Protein AF-A0A948WIU4-F1 (afdb_monomer_lite)

Secondary structure (DSSP, 8-state):
-PPP---GGGG----------HHHHHHHHHHHHHHHHHHHHHHTTT--GGGGHHHHHHHHHHHHHHHHHH-HHHHHHHHHHHHHHHHHHHHHHHHHHHHHHTT---S-HHHHHHHHHHHHHHHHHHHHHHHHHHHHHHHTT--

Sequence (143 aa):
MLPPLLPWQAITPHVSSQAMNMPRIIFVFAVIFVLLGIGAYLVTGAQSWTALIPTIFGLLLALAGGFSLKSLKHGGHVAALLGVIGFLGTAKSLIKLPALFSGAPLDRPAAVATQAVMAVLCIVFIALCVKSFIDARRGKKAW

Structure (mmCIF, N/CA/C/O backbone):
data_AF-A0A948WIU4-F1
#
_entry.id   AF-A0A948WIU4-F1
#
loop_
_atom_site.group_PDB
_atom_site.id
_atom_site.type_symbol
_atom_site.label_atom_id
_atom_site.label_alt_id
_atom_site.label_comp_id
_atom_site.label_asym_id
_atom_site.label_entity_id
_atom_site.label_seq_id
_atom_site.pdbx_PDB_ins_code
_atom_site.Cartn_x
_atom_site.Cartn_y
_atom_site.Cartn_z
_atom_site.occupancy
_atom_site.B_iso_or_equiv
_atom_site.auth_seq_id
_atom_site.auth_comp_id
_atom_site.auth_asym_id
_atom_site.auth_atom_id
_atom_site.pdbx_PDB_model_num
ATOM 1 N N . MET A 1 1 ? -64.111 -1.239 5.874 1.00 49.16 1 MET A N 1
ATOM 2 C CA . MET A 1 1 ? -63.140 -1.786 6.846 1.00 49.16 1 MET A CA 1
ATOM 3 C C . MET A 1 1 ? -61.752 -1.605 6.246 1.00 49.16 1 MET A C 1
ATOM 5 O O . MET A 1 1 ? -61.440 -2.288 5.283 1.00 49.16 1 MET A O 1
ATOM 9 N N . LEU A 1 2 ? -60.991 -0.604 6.697 1.00 53.34 2 LEU A N 1
ATOM 10 C CA . LEU A 1 2 ? -59.639 -0.313 6.193 1.00 53.34 2 LEU A CA 1
ATOM 11 C C . LEU A 1 2 ? -58.600 -1.085 7.031 1.00 53.34 2 LEU A C 1
ATOM 13 O O . LEU A 1 2 ? -58.788 -1.175 8.246 1.00 53.34 2 LEU A O 1
ATOM 17 N N . PRO A 1 3 ? -57.539 -1.647 6.423 1.00 60.84 3 PRO A N 1
ATOM 18 C CA . PRO A 1 3 ? -56.499 -2.365 7.156 1.00 60.84 3 PRO A CA 1
ATOM 19 C C . PRO A 1 3 ? -55.682 -1.417 8.058 1.00 60.84 3 PRO A C 1
ATOM 21 O O . PRO A 1 3 ? -55.522 -0.240 7.723 1.00 60.84 3 PRO A O 1
ATOM 24 N N . PRO A 1 4 ? -55.163 -1.907 9.200 1.00 69.06 4 PRO A N 1
ATOM 25 C CA . PRO A 1 4 ? -54.384 -1.104 10.134 1.00 69.06 4 PRO A CA 1
ATOM 26 C C . PRO A 1 4 ? -53.055 -0.681 9.500 1.00 69.06 4 PRO A C 1
ATOM 28 O O . PRO A 1 4 ? -52.377 -1.474 8.846 1.00 69.06 4 PRO A O 1
ATOM 31 N N . LEU A 1 5 ? -52.701 0.589 9.699 1.00 67.88 5 LEU A N 1
ATOM 32 C CA . LEU A 1 5 ? -51.458 1.202 9.241 1.00 67.88 5 LEU A CA 1
ATOM 33 C C . LEU A 1 5 ? -50.265 0.364 9.724 1.00 67.88 5 LEU A C 1
ATOM 35 O O . LEU A 1 5 ? -50.027 0.252 10.927 1.00 67.88 5 LEU A O 1
ATOM 39 N N . LEU A 1 6 ? -49.522 -0.230 8.788 1.00 68.75 6 LEU A N 1
ATOM 40 C CA . LEU A 1 6 ? -48.248 -0.877 9.091 1.00 68.75 6 LEU A CA 1
ATOM 41 C C . LEU A 1 6 ? -47.326 0.162 9.758 1.00 68.75 6 LEU A C 1
ATOM 43 O O . LEU A 1 6 ? -47.191 1.271 9.232 1.00 68.75 6 LEU A O 1
ATOM 47 N N . PRO A 1 7 ? -46.697 -0.149 10.904 1.00 67.44 7 PRO A N 1
ATOM 48 C CA . PRO A 1 7 ? -45.810 0.789 11.574 1.00 67.44 7 PRO A CA 1
ATOM 49 C C . PRO A 1 7 ? -44.647 1.144 10.642 1.00 67.44 7 PRO A C 1
ATOM 51 O O . PRO A 1 7 ? -43.981 0.269 10.091 1.00 67.44 7 PRO A O 1
ATOM 54 N N . TRP A 1 8 ? -44.376 2.443 10.497 1.00 63.06 8 TRP A N 1
ATOM 55 C CA . TRP A 1 8 ? -43.290 3.004 9.677 1.00 63.06 8 TRP A CA 1
ATOM 56 C C . TRP A 1 8 ? -41.899 2.419 10.001 1.00 63.06 8 TRP A C 1
ATOM 58 O O . TRP A 1 8 ? -40.977 2.506 9.195 1.00 63.06 8 TRP A O 1
ATOM 68 N N . GLN A 1 9 ? -41.761 1.764 11.156 1.00 60.25 9 GLN A N 1
ATOM 69 C CA . GLN A 1 9 ? -40.579 1.021 11.592 1.00 60.25 9 GLN A CA 1
ATOM 70 C C . GLN A 1 9 ? -40.230 -0.176 10.682 1.00 60.25 9 GLN A C 1
ATOM 72 O O . GLN A 1 9 ? -39.078 -0.602 10.664 1.00 60.25 9 GLN A O 1
ATOM 77 N N . ALA A 1 10 ? -41.180 -0.685 9.888 1.00 58.62 10 ALA A N 1
ATOM 78 C CA . ALA A 1 10 ? -40.945 -1.770 8.930 1.00 58.62 10 ALA A CA 1
ATOM 79 C C . ALA A 1 10 ? -40.213 -1.322 7.646 1.00 58.62 10 ALA A C 1
ATOM 81 O O . ALA A 1 10 ? -39.792 -2.162 6.855 1.00 58.62 10 ALA A O 1
ATOM 82 N N . ILE A 1 11 ? -40.026 -0.011 7.442 1.00 59.84 11 ILE A N 1
ATOM 83 C CA . ILE A 1 11 ? -39.288 0.569 6.309 1.00 59.84 11 ILE A CA 1
ATOM 84 C C . ILE A 1 11 ? -38.034 1.267 6.842 1.00 59.84 11 ILE A C 1
ATOM 86 O O . ILE A 1 11 ? -37.738 2.418 6.535 1.00 59.84 11 ILE A O 1
ATOM 90 N N . THR A 1 12 ? -37.270 0.573 7.678 1.00 58.69 12 THR A N 1
ATOM 91 C CA . THR A 1 12 ? -35.848 0.889 7.785 1.00 58.69 12 THR A CA 1
ATOM 92 C C . THR A 1 12 ? -35.125 -0.186 6.990 1.00 58.69 12 THR A C 1
ATOM 94 O O . THR A 1 12 ? -35.094 -1.338 7.422 1.00 58.69 12 THR A O 1
ATOM 97 N N . PRO A 1 13 ? -34.575 0.107 5.795 1.00 51.66 13 PRO A N 1
ATOM 98 C CA . PRO A 1 13 ? -33.558 -0.780 5.274 1.00 51.66 13 PRO A CA 1
ATOM 99 C C . PRO A 1 13 ? -32.491 -0.840 6.364 1.00 51.66 13 PRO A C 1
ATOM 101 O O . PRO A 1 13 ? -31.912 0.186 6.728 1.00 51.66 13 PRO A O 1
ATOM 104 N N . HIS A 1 14 ? -32.261 -2.027 6.922 1.00 53.62 14 HIS A N 1
ATOM 105 C CA . HIS A 1 14 ? -31.049 -2.309 7.665 1.00 53.62 14 HIS A CA 1
ATOM 106 C C . HIS A 1 14 ? -29.900 -2.167 6.663 1.00 53.62 14 HIS A C 1
ATOM 108 O O . HIS A 1 14 ? -29.401 -3.147 6.114 1.00 53.62 14 HIS A O 1
ATOM 114 N N . VAL A 1 15 ? -29.500 -0.924 6.378 1.00 52.53 15 VAL A N 1
ATOM 115 C CA . VAL A 1 15 ? -28.182 -0.606 5.857 1.00 52.53 15 VAL A CA 1
ATOM 116 C C . VAL A 1 15 ? -27.274 -1.021 6.995 1.00 52.53 15 VAL A C 1
ATOM 118 O O . VAL A 1 15 ? -26.975 -0.236 7.894 1.00 52.53 15 VAL A O 1
ATOM 121 N N . SER A 1 16 ? -26.939 -2.312 7.023 1.00 49.34 16 SER A N 1
ATOM 122 C CA . SER A 1 16 ? -25.868 -2.834 7.845 1.00 49.34 16 SER A CA 1
ATOM 123 C C . SER A 1 16 ? -24.734 -1.850 7.649 1.00 49.34 16 SER A C 1
ATOM 125 O O . SER A 1 16 ? -24.342 -1.572 6.512 1.00 49.34 16 SER A O 1
ATOM 127 N N . SER A 1 17 ? -24.312 -1.189 8.729 1.00 46.69 17 SER A N 1
ATOM 128 C CA . SER A 1 17 ? -23.234 -0.226 8.621 1.00 46.69 17 SER A CA 1
ATOM 129 C C . SER A 1 17 ? -22.070 -1.018 8.046 1.00 46.69 17 SER A C 1
ATOM 131 O O . SER A 1 17 ? -21.482 -1.845 8.746 1.00 46.69 17 SER A O 1
ATOM 133 N N . GLN A 1 18 ? -21.768 -0.815 6.764 1.00 48.84 18 GLN A N 1
ATOM 134 C CA . GLN A 1 18 ? -20.569 -1.315 6.104 1.00 48.84 18 GLN A CA 1
ATOM 135 C C . GLN A 1 18 ? -19.399 -0.495 6.660 1.00 48.84 18 GLN A C 1
ATOM 137 O O . GLN A 1 18 ? -18.683 0.198 5.941 1.00 48.84 18 GLN A O 1
ATOM 142 N N . ALA A 1 19 ? -19.267 -0.500 7.987 1.00 50.88 19 ALA A N 1
ATOM 143 C CA . ALA A 1 19 ? -18.162 0.036 8.729 1.00 50.88 19 ALA A CA 1
ATOM 144 C C . ALA A 1 19 ? -16.986 -0.819 8.293 1.00 50.88 19 ALA A C 1
ATOM 146 O O . ALA A 1 19 ? -16.850 -1.979 8.690 1.00 50.88 19 ALA A O 1
ATOM 147 N N . MET A 1 20 ? -16.201 -0.284 7.364 1.00 57.22 20 MET A N 1
ATOM 148 C CA . MET A 1 20 ? -15.063 -1.001 6.836 1.00 57.22 20 MET A CA 1
ATOM 149 C C . MET A 1 20 ? -14.123 -1.343 7.989 1.00 57.22 20 MET A C 1
ATOM 151 O O . MET A 1 20 ? -13.485 -0.465 8.573 1.00 57.22 20 MET A O 1
ATOM 155 N N . ASN A 1 21 ? -14.066 -2.628 8.326 1.00 75.25 21 ASN A N 1
ATOM 156 C CA . ASN A 1 21 ? -13.243 -3.108 9.418 1.00 75.25 21 ASN A CA 1
ATOM 157 C C . ASN A 1 21 ? -11.769 -2.973 9.008 1.00 75.25 21 ASN A C 1
ATOM 159 O O . AS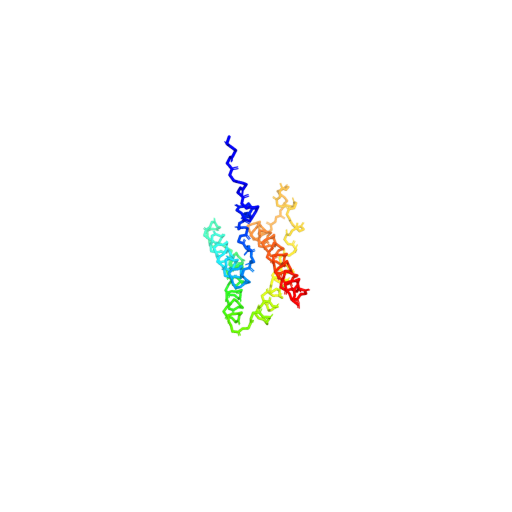N A 1 21 ? -11.314 -3.673 8.102 1.00 75.25 21 ASN A O 1
ATOM 163 N N . MET A 1 22 ? -11.033 -2.053 9.637 1.00 79.69 22 MET A N 1
ATOM 164 C CA . MET A 1 22 ? -9.655 -1.698 9.258 1.00 79.69 22 MET A CA 1
ATOM 165 C C . MET A 1 22 ? -8.724 -2.897 9.043 1.00 79.69 22 MET A C 1
ATOM 167 O O . MET A 1 22 ? -8.074 -2.944 7.999 1.00 79.69 22 MET A O 1
ATOM 171 N N . PRO A 1 23 ? -8.670 -3.898 9.945 1.00 86.06 23 PRO A N 1
ATOM 172 C CA . PRO A 1 23 ? -7.837 -5.080 9.736 1.00 86.06 23 PRO A CA 1
ATOM 173 C C . PRO A 1 23 ? -8.184 -5.826 8.446 1.00 86.06 23 PRO A C 1
ATOM 175 O O . PRO A 1 23 ? -7.286 -6.275 7.742 1.00 86.06 23 PRO A O 1
ATOM 178 N N . ARG A 1 24 ? -9.472 -5.903 8.082 1.00 86.38 24 ARG A N 1
ATOM 179 C CA . ARG A 1 24 ? -9.913 -6.555 6.843 1.00 86.38 24 ARG A CA 1
ATOM 180 C C . ARG A 1 24 ? -9.379 -5.828 5.610 1.00 86.38 24 ARG A C 1
ATOM 182 O O . ARG A 1 24 ? -8.894 -6.498 4.708 1.00 86.38 24 ARG A O 1
ATOM 189 N N . ILE A 1 25 ? -9.422 -4.491 5.578 1.00 88.50 25 ILE A N 1
ATOM 190 C CA . ILE A 1 25 ? -8.831 -3.716 4.471 1.00 88.50 25 ILE A CA 1
ATOM 191 C C . ILE A 1 25 ? -7.335 -4.021 4.370 1.00 88.50 25 ILE A C 1
ATOM 193 O O . ILE A 1 25 ? -6.849 -4.329 3.286 1.00 88.50 25 ILE A O 1
ATOM 197 N N . ILE A 1 26 ? -6.618 -3.965 5.497 1.00 89.94 26 ILE A N 1
ATOM 198 C CA . ILE A 1 26 ? -5.168 -4.175 5.532 1.00 89.94 26 ILE A CA 1
ATOM 199 C C . ILE A 1 26 ? -4.804 -5.558 4.978 1.00 89.94 26 ILE A C 1
ATOM 201 O O . ILE A 1 26 ? -3.952 -5.648 4.099 1.00 89.94 26 ILE A O 1
ATOM 205 N N . PHE A 1 27 ? -5.484 -6.622 5.419 1.00 91.38 27 PHE A N 1
ATOM 206 C CA . PHE A 1 27 ? -5.229 -7.977 4.920 1.00 91.38 27 PHE A CA 1
ATOM 207 C C . PHE A 1 27 ? -5.613 -8.163 3.450 1.00 91.38 27 PHE A C 1
ATOM 209 O O . PHE A 1 27 ? -4.862 -8.790 2.708 1.00 91.38 27 PHE A O 1
ATOM 216 N N . VAL A 1 28 ? -6.741 -7.601 3.002 1.00 92.69 28 VAL A N 1
ATOM 217 C CA . VAL A 1 28 ? -7.144 -7.675 1.587 1.00 92.69 28 VAL A CA 1
ATOM 218 C C . VAL A 1 28 ? -6.086 -7.025 0.697 1.00 92.69 28 VAL A C 1
ATOM 220 O O . VAL A 1 28 ? -5.635 -7.639 -0.266 1.00 92.69 28 VAL A O 1
ATOM 223 N N . PHE A 1 29 ? -5.632 -5.820 1.043 1.00 93.06 29 PHE A N 1
ATOM 224 C CA . PHE A 1 29 ? -4.587 -5.143 0.277 1.00 93.06 29 PHE A CA 1
ATOM 225 C C . PHE A 1 29 ? -3.240 -5.857 0.374 1.00 93.06 29 PHE A C 1
ATOM 227 O O . PHE A 1 29 ? -2.556 -5.967 -0.639 1.00 93.06 29 PHE A O 1
ATOM 234 N N . ALA A 1 30 ? -2.877 -6.403 1.538 1.00 92.44 30 ALA A N 1
ATOM 235 C CA . ALA A 1 30 ? -1.668 -7.209 1.692 1.00 92.44 30 ALA A CA 1
ATOM 236 C C . ALA A 1 30 ? -1.639 -8.381 0.698 1.00 92.44 30 ALA A C 1
ATOM 238 O O . ALA A 1 30 ? -0.651 -8.561 -0.011 1.00 92.44 30 ALA A O 1
ATOM 239 N N . VAL A 1 31 ? -2.746 -9.125 0.588 1.00 95.19 31 VAL A N 1
ATOM 240 C CA . VAL A 1 31 ? -2.883 -10.226 -0.376 1.00 95.19 31 VAL A CA 1
ATOM 241 C C . VAL A 1 31 ? -2.786 -9.715 -1.813 1.00 95.19 31 VAL A C 1
ATOM 243 O O . VAL A 1 31 ? -2.038 -10.284 -2.602 1.00 95.19 31 VAL A O 1
ATOM 246 N N . ILE A 1 32 ? -3.476 -8.622 -2.154 1.00 94.81 32 ILE A N 1
ATOM 247 C CA . ILE A 1 32 ? -3.416 -8.031 -3.501 1.00 94.81 32 ILE A CA 1
ATOM 248 C C . ILE A 1 32 ? -1.975 -7.655 -3.873 1.00 94.81 32 ILE A C 1
ATOM 250 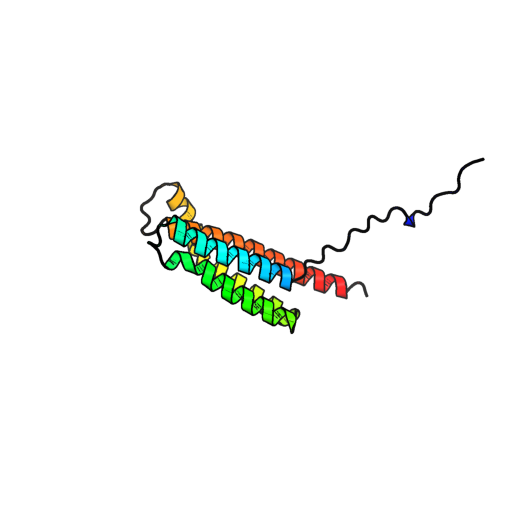O O . ILE A 1 32 ? -1.530 -7.970 -4.973 1.00 94.81 32 ILE A O 1
ATOM 254 N N . PHE A 1 33 ? -1.225 -7.024 -2.966 1.00 92.06 33 PHE A N 1
ATOM 255 C CA . PHE A 1 33 ? 0.167 -6.642 -3.213 1.00 92.06 33 PHE A CA 1
ATOM 256 C C . PHE A 1 33 ? 1.092 -7.855 -3.384 1.00 92.06 33 PHE A C 1
ATOM 258 O O . PHE A 1 33 ? 1.942 -7.850 -4.275 1.00 92.06 33 PHE A O 1
ATOM 265 N N . VAL A 1 34 ? 0.893 -8.915 -2.593 1.00 93.56 34 VAL A N 1
ATOM 266 C CA . VAL A 1 34 ? 1.619 -10.187 -2.747 1.00 93.56 34 VAL A CA 1
ATOM 267 C C . VAL A 1 34 ? 1.345 -10.824 -4.103 1.00 93.56 34 VAL A C 1
ATOM 269 O O . VAL A 1 34 ? 2.285 -11.183 -4.813 1.00 93.56 34 VAL A O 1
ATOM 272 N N . LEU A 1 35 ? 0.074 -10.921 -4.493 1.00 94.06 35 LEU A N 1
ATOM 273 C CA . LEU A 1 35 ? -0.313 -11.489 -5.781 1.00 94.06 35 LEU A CA 1
ATOM 274 C C . LEU A 1 35 ? 0.207 -10.652 -6.950 1.00 94.06 35 LEU A C 1
ATOM 276 O O . LEU A 1 35 ? 0.686 -11.218 -7.929 1.00 94.06 35 LEU A O 1
ATOM 280 N N . LEU A 1 36 ? 0.175 -9.321 -6.836 1.00 92.12 36 LEU A N 1
ATOM 281 C CA . LEU A 1 36 ? 0.718 -8.422 -7.850 1.00 92.12 36 LEU A CA 1
ATOM 282 C C . LEU A 1 36 ? 2.214 -8.667 -8.070 1.00 92.12 36 LEU A C 1
ATOM 284 O O . LEU A 1 36 ? 2.641 -8.785 -9.215 1.00 92.12 36 LEU A O 1
ATOM 288 N N . GLY A 1 37 ? 3.008 -8.753 -7.000 1.00 88.62 37 GLY A N 1
ATOM 289 C CA . GLY A 1 37 ? 4.455 -8.930 -7.124 1.00 88.62 37 GLY A CA 1
ATOM 290 C C . GLY A 1 37 ? 4.849 -10.321 -7.629 1.00 88.62 37 GLY A C 1
ATOM 291 O O . GLY A 1 37 ? 5.685 -10.437 -8.524 1.00 88.62 37 GLY A O 1
ATOM 292 N N . ILE A 1 38 ? 4.203 -11.379 -7.123 1.00 90.75 38 ILE A N 1
ATOM 293 C CA . ILE A 1 38 ? 4.427 -12.748 -7.618 1.00 90.75 38 ILE A CA 1
ATOM 294 C C . ILE A 1 38 ? 3.989 -12.860 -9.084 1.00 90.75 38 ILE A C 1
ATOM 296 O O . ILE A 1 38 ? 4.750 -13.346 -9.916 1.00 90.75 38 ILE A O 1
ATOM 300 N N . GLY A 1 39 ? 2.797 -12.365 -9.424 1.00 88.31 39 GLY A N 1
ATOM 301 C CA . GLY A 1 39 ? 2.274 -12.392 -10.788 1.00 88.31 39 GLY A CA 1
ATOM 302 C C . GLY A 1 39 ? 3.165 -11.630 -11.768 1.00 88.31 39 GLY A C 1
ATOM 303 O O . GLY A 1 39 ? 3.519 -12.164 -12.817 1.00 88.31 39 GLY A O 1
ATOM 304 N N . ALA A 1 40 ? 3.602 -10.421 -11.406 1.00 86.62 40 ALA A N 1
ATOM 305 C CA . ALA A 1 40 ? 4.521 -9.632 -12.223 1.00 86.62 40 ALA A CA 1
ATOM 306 C C . ALA A 1 40 ? 5.865 -10.345 -12.438 1.00 86.62 40 ALA A C 1
ATOM 308 O O . ALA A 1 40 ? 6.406 -10.327 -13.545 1.00 86.62 40 ALA A O 1
ATOM 309 N N . TYR A 1 41 ? 6.399 -11.011 -11.412 1.00 86.62 41 TYR A N 1
ATOM 310 C CA . TYR A 1 41 ? 7.640 -11.773 -11.538 1.00 86.62 41 TYR A CA 1
ATOM 311 C C . TYR A 1 41 ? 7.508 -12.962 -12.494 1.00 86.62 41 TYR A C 1
ATOM 313 O O . TYR A 1 41 ? 8.377 -13.171 -13.339 1.00 86.62 41 TYR A O 1
ATOM 321 N N . LEU A 1 42 ? 6.404 -13.707 -12.410 1.00 87.75 42 LEU A N 1
ATOM 322 C CA . LEU A 1 42 ? 6.155 -14.854 -13.285 1.00 87.75 42 LEU A CA 1
ATOM 323 C C . LEU A 1 42 ? 5.921 -14.426 -14.741 1.00 87.75 42 LEU A C 1
ATOM 325 O O . LEU A 1 42 ? 6.521 -14.999 -15.647 1.00 87.75 42 LEU A O 1
ATOM 329 N N . VAL A 1 43 ? 5.116 -13.384 -14.974 1.00 84.62 43 VAL A N 1
ATOM 330 C CA . VAL A 1 43 ? 4.819 -12.871 -16.327 1.00 84.62 43 VAL A CA 1
ATOM 331 C C . VAL A 1 43 ? 6.069 -12.319 -17.016 1.00 84.62 43 VAL A C 1
ATOM 333 O O . VAL A 1 43 ? 6.214 -12.437 -18.228 1.00 84.62 43 VAL A O 1
ATOM 336 N N . THR A 1 44 ? 7.004 -11.750 -16.254 1.00 80.25 44 THR A N 1
ATOM 337 C CA . THR A 1 44 ? 8.268 -11.213 -16.787 1.00 80.25 44 THR A CA 1
ATOM 338 C C . THR A 1 44 ? 9.363 -12.272 -16.952 1.00 80.25 44 THR A C 1
ATOM 340 O O . THR A 1 44 ? 10.519 -11.924 -17.188 1.00 80.25 44 THR A O 1
ATOM 343 N N . GLY A 1 45 ? 9.031 -13.561 -16.815 1.00 77.75 45 GLY A N 1
ATOM 344 C CA . GLY A 1 45 ? 9.989 -14.658 -16.953 1.00 77.75 45 GLY A CA 1
ATOM 345 C C . GLY A 1 45 ? 11.072 -14.650 -15.874 1.00 77.75 45 GLY A C 1
ATOM 346 O O . GLY A 1 45 ? 12.206 -15.036 -16.145 1.00 77.75 45 GLY A O 1
ATOM 347 N N . ALA A 1 46 ? 10.754 -14.151 -14.673 1.00 74.00 46 ALA A N 1
ATOM 348 C CA . ALA A 1 46 ? 11.684 -14.020 -13.552 1.00 74.00 46 ALA A CA 1
ATOM 349 C C . ALA A 1 46 ? 12.932 -13.153 -13.842 1.00 74.00 46 ALA A C 1
ATOM 351 O O . ALA A 1 46 ? 13.913 -13.191 -13.103 1.00 74.00 46 ALA A O 1
ATOM 352 N N . GLN A 1 47 ? 12.899 -12.327 -14.894 1.00 70.38 47 GLN A N 1
ATOM 353 C CA . GLN A 1 47 ? 14.044 -11.515 -15.325 1.00 70.38 47 GLN A CA 1
ATOM 354 C C . GLN A 1 47 ? 14.316 -10.315 -14.404 1.00 70.38 47 GLN A C 1
ATOM 356 O O . GLN A 1 47 ? 15.422 -9.778 -14.387 1.00 70.38 47 GLN A O 1
ATOM 361 N N . SER A 1 48 ? 13.314 -9.860 -13.643 1.00 68.56 48 SER A N 1
ATOM 362 C CA . SER A 1 48 ? 13.413 -8.636 -12.843 1.00 68.56 48 SER A CA 1
ATOM 363 C C . SER A 1 48 ? 13.046 -8.881 -11.385 1.00 68.56 48 SER A C 1
ATOM 365 O O . SER A 1 48 ? 11.879 -8.819 -11.006 1.00 68.56 48 SER A O 1
ATOM 367 N N . TRP A 1 49 ? 14.058 -9.057 -10.532 1.00 75.69 49 TRP A N 1
ATOM 368 C CA . TRP A 1 49 ? 13.886 -9.183 -9.076 1.00 75.69 49 TRP A CA 1
ATOM 369 C C . TRP A 1 49 ? 13.125 -8.001 -8.447 1.00 75.69 49 TRP A C 1
ATOM 371 O O . TRP A 1 49 ? 12.386 -8.155 -7.479 1.00 75.69 49 TRP A O 1
ATOM 381 N N . THR A 1 50 ? 13.232 -6.806 -9.032 1.00 75.25 50 THR A N 1
ATOM 382 C CA . THR A 1 50 ? 12.500 -5.613 -8.573 1.00 75.25 50 THR A CA 1
ATOM 383 C C . THR A 1 50 ? 10.980 -5.718 -8.745 1.00 75.25 50 THR A C 1
ATOM 385 O O . THR A 1 50 ? 10.252 -4.958 -8.110 1.00 75.25 50 THR A O 1
ATOM 388 N N . ALA A 1 51 ? 10.472 -6.670 -9.537 1.00 76.25 51 ALA A N 1
ATOM 389 C CA . ALA A 1 51 ? 9.040 -6.952 -9.623 1.00 76.25 51 ALA A CA 1
ATOM 390 C C . ALA A 1 51 ? 8.472 -7.548 -8.320 1.00 76.25 51 ALA A C 1
ATOM 392 O O . ALA A 1 51 ? 7.263 -7.506 -8.131 1.00 76.25 51 ALA A O 1
ATOM 393 N N . LEU A 1 52 ? 9.320 -8.032 -7.396 1.00 83.44 52 LEU A N 1
ATOM 394 C CA . LEU A 1 52 ? 8.910 -8.531 -6.073 1.00 83.44 52 LEU A CA 1
ATOM 395 C C . LEU A 1 52 ? 8.748 -7.430 -5.018 1.00 83.44 52 LEU A C 1
ATOM 397 O O . LEU A 1 52 ? 8.309 -7.721 -3.905 1.00 83.44 52 LEU A O 1
ATOM 401 N N . ILE A 1 53 ? 9.070 -6.169 -5.329 1.00 86.38 53 ILE A N 1
ATOM 402 C CA . ILE A 1 53 ? 8.873 -5.049 -4.391 1.00 86.38 53 ILE A CA 1
ATOM 403 C C . ILE A 1 53 ? 7.434 -5.013 -3.827 1.00 86.38 53 ILE A C 1
ATOM 405 O O . ILE A 1 53 ? 7.298 -4.898 -2.605 1.00 86.38 53 ILE A O 1
ATOM 409 N N . PRO A 1 54 ? 6.363 -5.180 -4.637 1.00 87.69 54 PRO A N 1
ATOM 410 C CA . PRO A 1 54 ? 4.997 -5.265 -4.126 1.00 87.69 54 PRO A CA 1
ATOM 411 C C . PRO A 1 54 ? 4.796 -6.438 -3.161 1.00 87.69 54 PRO A C 1
ATOM 413 O O . PRO A 1 54 ? 4.084 -6.287 -2.176 1.00 87.69 54 PRO A O 1
ATOM 416 N N . THR A 1 55 ? 5.462 -7.577 -3.372 1.00 90.19 55 THR A N 1
ATOM 417 C CA . THR A 1 55 ? 5.370 -8.734 -2.470 1.00 90.19 55 THR A CA 1
ATOM 418 C C . THR A 1 55 ? 5.930 -8.413 -1.094 1.00 90.19 55 THR A C 1
ATOM 420 O O . THR A 1 55 ? 5.252 -8.624 -0.090 1.00 90.19 55 THR A O 1
ATOM 423 N N . ILE A 1 56 ? 7.140 -7.849 -1.041 1.00 89.88 56 ILE A N 1
ATOM 424 C CA . ILE A 1 56 ? 7.773 -7.438 0.220 1.00 89.88 56 ILE A CA 1
ATOM 425 C C . ILE A 1 56 ? 6.885 -6.417 0.937 1.00 89.88 56 ILE A C 1
ATOM 427 O O . ILE A 1 56 ? 6.642 -6.526 2.138 1.00 89.88 56 ILE A O 1
ATOM 431 N N . PHE A 1 57 ? 6.344 -5.457 0.188 1.00 92.12 57 PHE A N 1
ATOM 432 C CA . PHE A 1 57 ? 5.429 -4.461 0.725 1.00 92.12 57 PHE A CA 1
ATOM 433 C C . PHE A 1 57 ? 4.142 -5.081 1.289 1.00 92.12 57 PHE A C 1
ATOM 435 O O . PHE A 1 57 ? 3.730 -4.744 2.398 1.00 92.12 57 PHE A O 1
ATOM 442 N N . GLY A 1 58 ? 3.536 -6.027 0.569 1.00 90.38 58 GLY A N 1
ATOM 443 C CA . GLY A 1 58 ? 2.354 -6.760 1.015 1.00 90.38 58 GLY A CA 1
ATOM 444 C C . GLY A 1 58 ? 2.595 -7.538 2.310 1.00 90.38 58 GLY A C 1
ATOM 445 O O . GLY A 1 58 ? 1.748 -7.508 3.201 1.00 90.38 58 GLY A O 1
ATOM 446 N N . LEU A 1 59 ? 3.774 -8.150 2.474 1.00 92.12 59 LEU A N 1
ATOM 447 C CA . LEU A 1 59 ? 4.168 -8.814 3.724 1.00 92.12 59 LEU A CA 1
ATOM 448 C C . LEU A 1 59 ? 4.257 -7.825 4.896 1.00 92.12 59 LEU A C 1
ATOM 450 O O . LEU A 1 59 ? 3.714 -8.095 5.967 1.00 92.12 59 LEU A O 1
ATOM 454 N N . LEU A 1 60 ? 4.887 -6.663 4.698 1.00 91.44 60 LEU A N 1
ATOM 455 C CA . LEU A 1 60 ? 4.947 -5.614 5.726 1.00 91.44 60 L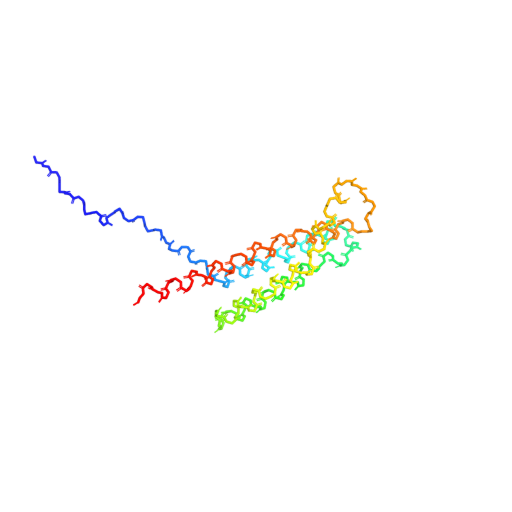EU A CA 1
ATOM 456 C C . LEU A 1 60 ? 3.544 -5.124 6.113 1.00 91.44 60 LEU A C 1
ATOM 458 O O . LEU A 1 60 ? 3.255 -4.921 7.295 1.00 91.44 60 LEU A O 1
ATOM 462 N N . LEU A 1 61 ? 2.651 -4.989 5.129 1.00 89.81 61 LEU A N 1
ATOM 463 C CA . LEU A 1 61 ? 1.259 -4.613 5.357 1.00 89.81 61 LEU A CA 1
ATOM 464 C C . LEU A 1 61 ? 0.506 -5.686 6.162 1.00 89.81 61 LEU A C 1
ATOM 466 O O . LEU A 1 61 ? -0.229 -5.347 7.088 1.00 89.81 61 LEU A O 1
ATOM 470 N N . ALA A 1 62 ? 0.727 -6.974 5.877 1.00 89.75 62 ALA A N 1
ATOM 471 C CA . ALA A 1 62 ? 0.139 -8.080 6.636 1.00 89.75 62 ALA A CA 1
ATOM 472 C C . ALA A 1 62 ? 0.575 -8.067 8.111 1.00 89.75 62 ALA A C 1
ATOM 474 O O . ALA A 1 62 ? -0.260 -8.247 9.000 1.00 89.75 62 ALA A O 1
ATOM 475 N N . LEU A 1 63 ? 1.854 -7.786 8.386 1.00 89.56 63 LEU A N 1
ATOM 476 C CA . LEU A 1 63 ? 2.367 -7.638 9.754 1.00 89.56 63 LEU A CA 1
ATOM 477 C C . LEU A 1 63 ? 1.697 -6.467 10.486 1.00 89.56 63 LEU A C 1
ATOM 479 O O . LEU A 1 63 ? 1.267 -6.615 11.633 1.00 89.56 63 LEU A O 1
ATOM 483 N N . ALA A 1 64 ? 1.532 -5.324 9.813 1.00 86.50 64 ALA A N 1
ATOM 484 C CA . ALA A 1 64 ? 0.791 -4.189 10.364 1.00 86.50 64 ALA A CA 1
ATOM 485 C C . ALA A 1 64 ? -0.688 -4.536 10.628 1.00 86.50 64 ALA A C 1
ATOM 487 O O . ALA A 1 64 ? -1.255 -4.117 11.641 1.00 86.50 64 ALA A O 1
ATOM 488 N N . GLY A 1 65 ? -1.299 -5.354 9.765 1.00 83.56 65 GLY A N 1
ATOM 489 C CA . GLY A 1 65 ? -2.643 -5.906 9.950 1.00 83.56 65 GLY A CA 1
ATOM 490 C C . GLY A 1 65 ? -2.751 -6.775 11.201 1.00 83.56 65 GLY A C 1
ATOM 491 O O . GLY A 1 65 ? -3.661 -6.574 12.006 1.00 83.56 65 GLY A O 1
ATOM 492 N N . GLY A 1 66 ? -1.780 -7.666 11.421 1.00 84.00 66 GLY A N 1
ATOM 493 C CA . GLY A 1 66 ? -1.677 -8.474 12.639 1.00 84.00 66 GLY A CA 1
ATOM 494 C C . GLY A 1 66 ? -1.549 -7.615 13.899 1.00 84.00 66 GLY A C 1
ATOM 495 O O . GLY A 1 66 ? -2.260 -7.837 14.877 1.00 84.00 66 GLY A O 1
ATOM 496 N N . PHE A 1 67 ? -0.728 -6.563 13.860 1.00 81.69 67 PHE A N 1
ATOM 497 C CA . PHE A 1 67 ? -0.616 -5.617 14.976 1.00 81.69 67 PHE A CA 1
ATOM 498 C C . PHE A 1 67 ? -1.923 -4.843 15.236 1.00 81.69 67 PHE A C 1
ATOM 500 O O . PHE A 1 67 ? -2.269 -4.549 16.384 1.00 81.69 67 PHE A O 1
ATOM 507 N N . SER A 1 68 ? -2.699 -4.571 14.182 1.00 81.69 68 SER A N 1
ATOM 508 C CA . SER A 1 68 ? -4.016 -3.928 14.272 1.00 81.69 68 SER A CA 1
ATOM 509 C C . SER A 1 68 ? -5.037 -4.758 15.053 1.00 81.69 68 SER A C 1
ATOM 511 O O . SER A 1 68 ? -5.901 -4.183 15.712 1.00 81.69 68 SER A O 1
ATOM 513 N N . LEU A 1 69 ? -4.899 -6.091 15.080 1.00 81.56 69 LEU A N 1
ATOM 514 C CA . LEU A 1 69 ? -5.752 -6.963 15.900 1.00 81.56 69 LEU A CA 1
ATOM 515 C C . LEU A 1 69 ? -5.581 -6.700 17.404 1.00 81.56 69 LEU A C 1
ATOM 517 O O . LEU A 1 69 ? -6.543 -6.814 18.157 1.00 81.56 69 LEU A O 1
ATOM 521 N N . LYS A 1 70 ? -4.377 -6.305 17.842 1.00 82.00 70 LYS A N 1
ATOM 522 C CA . LYS A 1 70 ? -4.092 -5.964 19.246 1.00 82.00 70 LYS A CA 1
ATOM 523 C C . LYS A 1 70 ? -4.448 -4.514 19.574 1.00 82.00 70 LYS A C 1
ATOM 525 O O . LYS A 1 70 ? -4.870 -4.211 20.686 1.00 82.00 70 LYS A O 1
ATOM 530 N N . SER A 1 71 ? -4.274 -3.598 18.619 1.00 83.31 71 SER A N 1
ATOM 531 C CA . SER A 1 71 ? -4.661 -2.195 18.776 1.00 83.31 71 SER A CA 1
ATOM 532 C C . SER A 1 71 ? -5.055 -1.575 17.438 1.00 83.31 71 SER A C 1
ATOM 534 O O . SER A 1 71 ? -4.199 -1.103 16.687 1.00 83.31 71 SER A O 1
ATOM 536 N N . LEU A 1 72 ? -6.365 -1.490 17.184 1.00 79.94 72 LEU A N 1
ATOM 537 C CA . LEU A 1 72 ? -6.921 -0.941 15.938 1.00 79.94 72 LEU A CA 1
ATOM 538 C C . LEU A 1 72 ? -6.403 0.471 15.623 1.00 79.94 72 LEU A C 1
ATOM 540 O O . LEU A 1 72 ? -6.177 0.816 14.465 1.00 79.94 72 LEU A O 1
ATOM 544 N N . LYS A 1 73 ? -6.182 1.296 16.658 1.00 79.00 73 LYS A N 1
ATOM 545 C CA . LYS A 1 73 ? -5.667 2.664 16.499 1.00 79.00 73 LYS A CA 1
ATOM 546 C C . LYS A 1 73 ? -4.227 2.672 15.981 1.00 79.00 73 LYS A C 1
ATOM 548 O O . LYS A 1 73 ? -3.957 3.332 14.980 1.00 79.00 73 LYS A O 1
ATOM 553 N N . HIS A 1 74 ? -3.323 1.951 16.650 1.00 81.75 74 HIS A N 1
ATOM 554 C CA . HIS A 1 74 ? -1.898 1.958 16.310 1.00 81.75 74 HIS A CA 1
ATOM 555 C C . HIS A 1 74 ? -1.628 1.170 15.032 1.00 81.75 74 HIS A C 1
ATOM 557 O O . HIS A 1 74 ? -0.970 1.689 14.138 1.00 81.75 74 HIS A O 1
ATOM 563 N N . GLY A 1 75 ? -2.193 -0.034 14.895 1.00 82.69 75 GLY A N 1
ATOM 564 C CA . GLY A 1 75 ? -2.028 -0.832 13.680 1.00 82.69 75 GLY A CA 1
ATOM 565 C C . GLY A 1 75 ? -2.609 -0.146 12.447 1.00 82.69 75 GLY A C 1
ATOM 566 O O . GLY A 1 75 ? -1.987 -0.174 11.391 1.00 82.69 75 GLY A O 1
ATOM 567 N N . GLY A 1 76 ? -3.729 0.570 12.592 1.00 85.38 76 GLY A N 1
ATOM 568 C CA . GLY A 1 76 ? -4.262 1.415 11.527 1.00 85.38 76 GLY A CA 1
ATOM 569 C C . GLY A 1 76 ? -3.297 2.526 11.097 1.00 85.38 76 GLY A C 1
ATOM 570 O O . GLY A 1 76 ? -3.076 2.700 9.902 1.00 85.38 76 GLY A O 1
ATOM 571 N N . HIS A 1 77 ? -2.698 3.266 12.040 1.00 88.44 77 HIS A N 1
ATOM 572 C CA . HIS A 1 77 ? -1.748 4.345 11.713 1.00 88.44 77 HIS A CA 1
ATOM 573 C C . HIS A 1 77 ? -0.459 3.805 11.095 1.00 88.44 77 HIS A C 1
ATOM 575 O O . HIS A 1 77 ? 0.017 4.356 10.108 1.00 88.44 77 HIS A O 1
ATOM 581 N N . VAL A 1 78 ? 0.076 2.707 11.635 1.00 89.44 78 VAL A N 1
ATOM 582 C CA . VAL A 1 78 ? 1.254 2.031 11.079 1.00 89.44 78 VAL A CA 1
ATOM 583 C C . VAL A 1 78 ? 0.976 1.571 9.649 1.00 89.44 78 VAL A C 1
ATOM 585 O O . VAL A 1 78 ? 1.780 1.834 8.759 1.00 89.44 78 VAL A O 1
ATOM 588 N N . ALA A 1 79 ? -0.180 0.951 9.397 1.00 89.56 79 ALA A N 1
ATOM 589 C CA . ALA A 1 79 ? -0.548 0.526 8.053 1.00 89.56 79 ALA A CA 1
ATOM 590 C C . ALA A 1 79 ? -0.696 1.723 7.098 1.00 89.56 79 ALA A C 1
ATOM 592 O O . ALA A 1 79 ? -0.170 1.683 5.990 1.00 89.56 79 ALA A O 1
ATOM 593 N N . ALA A 1 80 ? -1.325 2.819 7.536 1.00 89.94 80 ALA A N 1
ATOM 594 C CA . ALA A 1 80 ? -1.434 4.040 6.739 1.00 89.94 80 ALA A CA 1
ATOM 595 C C . ALA A 1 80 ? -0.058 4.654 6.409 1.00 89.94 80 ALA A C 1
ATOM 597 O O . ALA A 1 80 ? 0.174 5.048 5.266 1.00 89.94 80 ALA A O 1
ATOM 598 N N . LEU A 1 81 ? 0.871 4.684 7.374 1.00 92.75 81 LEU A N 1
ATOM 599 C CA . LEU A 1 81 ? 2.251 5.140 7.165 1.00 92.75 81 LEU A CA 1
ATOM 600 C C . LEU A 1 81 ? 2.987 4.265 6.147 1.00 92.75 81 LEU A C 1
ATOM 602 O O . LEU A 1 81 ? 3.629 4.799 5.244 1.00 92.75 81 LEU A O 1
ATOM 606 N N . LEU A 1 82 ? 2.847 2.939 6.240 1.00 92.31 82 LEU A N 1
ATOM 607 C CA . LEU A 1 82 ? 3.381 2.025 5.228 1.00 92.31 82 LEU A CA 1
ATOM 608 C C . LEU A 1 82 ? 2.790 2.332 3.849 1.00 92.31 82 LEU A C 1
ATOM 610 O O . LEU A 1 82 ? 3.545 2.444 2.891 1.00 92.31 82 LEU A O 1
ATOM 614 N N . GLY A 1 83 ? 1.475 2.555 3.753 1.00 90.44 83 GLY A N 1
ATOM 615 C CA . GLY A 1 83 ? 0.804 2.993 2.524 1.00 90.44 83 GLY A CA 1
ATOM 616 C C . GLY A 1 83 ? 1.470 4.213 1.885 1.00 90.44 83 GLY A C 1
ATOM 617 O O . GLY A 1 83 ? 1.799 4.192 0.698 1.00 90.44 83 GLY A O 1
ATOM 618 N N 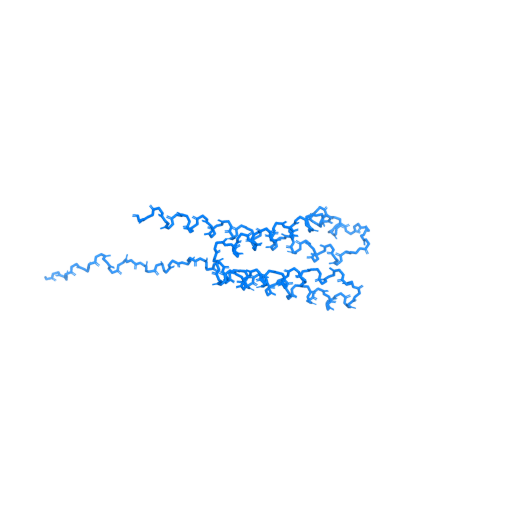. VAL A 1 84 ? 1.727 5.255 2.681 1.00 92.12 84 VAL A N 1
ATOM 619 C CA . VAL A 1 84 ? 2.391 6.487 2.221 1.00 92.12 84 VAL A CA 1
ATOM 620 C C . VAL A 1 84 ? 3.822 6.213 1.760 1.00 92.12 84 VAL A C 1
ATOM 622 O O . VAL A 1 84 ? 4.211 6.673 0.689 1.00 92.12 84 VAL A O 1
ATOM 625 N N . ILE A 1 85 ? 4.598 5.430 2.513 1.00 93.19 85 ILE A N 1
ATOM 626 C CA . ILE A 1 85 ? 5.973 5.061 2.136 1.00 93.19 85 ILE A CA 1
ATOM 627 C C . ILE A 1 85 ? 5.981 4.269 0.822 1.00 93.19 85 ILE A C 1
ATOM 629 O O . ILE A 1 85 ? 6.779 4.559 -0.069 1.00 93.19 85 ILE A O 1
ATOM 633 N N . GLY A 1 86 ? 5.067 3.307 0.671 1.00 89.44 86 GLY A N 1
ATOM 634 C CA . GLY A 1 86 ? 4.910 2.523 -0.552 1.00 89.44 86 GLY A CA 1
ATOM 635 C C . GLY A 1 86 ? 4.550 3.393 -1.755 1.00 89.44 86 GLY A C 1
ATOM 636 O O . GLY A 1 86 ? 5.116 3.218 -2.836 1.00 89.44 86 GLY A O 1
ATOM 637 N N . PHE A 1 87 ? 3.663 4.375 -1.569 1.00 90.75 87 PHE A N 1
ATOM 638 C CA . PHE A 1 87 ? 3.340 5.355 -2.603 1.00 90.75 87 PHE A CA 1
ATOM 639 C C . PHE A 1 87 ? 4.552 6.216 -2.975 1.00 90.75 87 PHE A C 1
ATOM 641 O O . PHE A 1 87 ? 4.888 6.316 -4.150 1.00 90.75 87 PHE A O 1
ATOM 648 N N . LEU A 1 88 ? 5.267 6.783 -2.000 1.00 89.75 88 LEU A N 1
ATOM 649 C CA . LEU A 1 88 ? 6.457 7.602 -2.265 1.00 89.75 88 LEU A CA 1
ATOM 650 C C . LEU A 1 88 ? 7.557 6.809 -2.984 1.00 89.75 88 LEU A C 1
ATOM 652 O O . LEU A 1 88 ? 8.184 7.323 -3.911 1.00 89.75 88 LEU A O 1
ATOM 656 N N . GLY A 1 89 ? 7.744 5.539 -2.615 1.00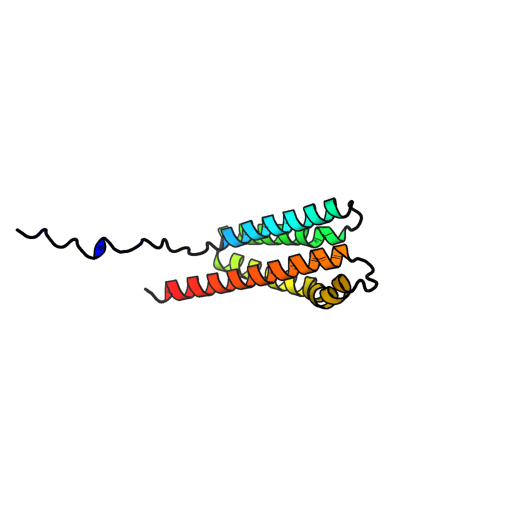 86.06 89 GLY A N 1
ATOM 657 C CA . GLY A 1 89 ? 8.682 4.633 -3.278 1.00 86.06 89 GLY A CA 1
ATOM 658 C C . GLY A 1 89 ? 8.322 4.323 -4.736 1.00 86.06 89 GLY A C 1
ATOM 659 O O . GLY A 1 89 ? 9.205 3.999 -5.528 1.00 86.06 89 GLY A O 1
ATOM 660 N N . THR A 1 90 ? 7.050 4.464 -5.116 1.00 87.25 90 THR A N 1
ATOM 661 C CA . THR A 1 90 ? 6.540 4.133 -6.458 1.00 87.25 90 THR A CA 1
ATOM 662 C C . THR A 1 90 ? 6.065 5.341 -7.268 1.00 87.25 90 THR A C 1
ATOM 664 O O . THR A 1 90 ? 5.842 5.217 -8.472 1.00 87.25 90 THR A O 1
ATOM 667 N N . ALA A 1 91 ? 6.006 6.534 -6.672 1.00 86.50 91 ALA A N 1
ATOM 668 C CA . ALA A 1 91 ? 5.509 7.758 -7.301 1.00 86.50 91 ALA A CA 1
ATOM 669 C C . ALA A 1 91 ? 6.276 8.132 -8.578 1.00 86.50 91 ALA A C 1
ATOM 671 O O . ALA A 1 91 ? 5.681 8.561 -9.566 1.00 86.50 91 ALA A O 1
ATOM 672 N N . LYS A 1 92 ? 7.595 7.891 -8.605 1.00 83.56 92 LYS A N 1
ATOM 673 C CA . LYS A 1 92 ? 8.430 8.111 -9.801 1.00 83.56 92 LYS A CA 1
ATOM 674 C C . LYS A 1 92 ? 7.964 7.287 -11.003 1.00 83.56 92 LYS A C 1
ATOM 676 O O . LYS A 1 92 ? 8.206 7.690 -12.136 1.00 83.56 92 LYS A O 1
ATOM 681 N N . SER A 1 93 ? 7.305 6.153 -10.771 1.00 83.62 93 SER A N 1
ATOM 682 C CA . SER A 1 93 ? 6.786 5.314 -11.846 1.00 83.62 93 SER A CA 1
ATOM 683 C C . SER A 1 93 ? 5.603 5.956 -12.568 1.00 83.62 93 SER A C 1
ATOM 685 O O . SER A 1 93 ? 5.506 5.865 -13.788 1.00 83.62 93 SER A O 1
ATOM 687 N N . LEU A 1 94 ? 4.755 6.697 -11.847 1.00 83.12 94 LEU A N 1
ATOM 688 C CA . LEU A 1 94 ? 3.625 7.411 -12.447 1.00 83.12 94 LEU A CA 1
ATOM 689 C C . LEU A 1 94 ? 4.086 8.490 -13.433 1.00 83.12 94 LEU A C 1
ATOM 691 O O . LEU A 1 94 ? 3.465 8.683 -14.471 1.00 83.12 94 LEU A O 1
ATOM 695 N N . ILE A 1 95 ? 5.218 9.137 -13.154 1.00 84.88 95 ILE A N 1
ATOM 696 C CA . ILE A 1 95 ? 5.833 10.124 -14.055 1.00 84.88 95 ILE A CA 1
ATOM 697 C C . ILE A 1 95 ? 6.418 9.444 -15.304 1.00 84.88 95 ILE A C 1
ATOM 699 O O . ILE A 1 95 ? 6.460 10.040 -16.375 1.00 84.88 95 ILE A O 1
ATOM 703 N N . LYS A 1 96 ? 6.857 8.185 -15.183 1.00 81.69 96 LYS A N 1
ATOM 704 C CA . LYS A 1 96 ? 7.415 7.389 -16.287 1.00 81.69 96 LYS A CA 1
ATOM 705 C C . LYS A 1 96 ? 6.351 6.663 -17.118 1.00 81.69 96 LYS A C 1
ATOM 707 O O . LYS A 1 96 ? 6.688 6.119 -18.166 1.00 81.69 96 LYS A O 1
ATOM 712 N N . LEU A 1 97 ? 5.084 6.671 -16.696 1.00 80.56 97 LEU A N 1
ATOM 713 C CA . LEU A 1 97 ? 3.988 6.039 -17.435 1.00 80.56 97 LEU A CA 1
ATOM 714 C C . LEU A 1 97 ? 3.836 6.559 -18.874 1.00 80.56 97 LEU A C 1
ATOM 716 O O . LEU A 1 97 ? 3.720 5.724 -19.765 1.00 80.56 97 LEU A O 1
ATOM 720 N N . PRO A 1 98 ? 3.882 7.876 -19.164 1.00 82.88 98 PRO A N 1
ATOM 721 C CA . PRO A 1 98 ? 3.761 8.358 -20.540 1.00 82.88 98 PRO A CA 1
ATOM 722 C C . PRO A 1 98 ? 4.855 7.807 -21.460 1.00 82.88 98 PRO A C 1
ATOM 724 O O . PRO A 1 98 ? 4.559 7.438 -22.590 1.00 82.88 98 PRO A O 1
ATOM 727 N N . ALA A 1 99 ? 6.088 7.674 -20.954 1.00 80.38 99 ALA A N 1
ATOM 728 C CA . ALA A 1 99 ? 7.208 7.083 -21.689 1.00 80.38 99 ALA A CA 1
ATOM 729 C C . ALA A 1 99 ? 6.985 5.592 -22.000 1.00 80.38 99 ALA A C 1
ATOM 731 O O . ALA A 1 99 ? 7.403 5.109 -23.048 1.00 80.38 99 ALA A O 1
ATOM 732 N N . LEU A 1 100 ? 6.289 4.874 -21.111 1.00 79.50 100 LEU A N 1
ATOM 733 C CA . LEU A 1 100 ? 5.901 3.482 -21.334 1.00 79.50 100 LEU A CA 1
ATOM 734 C C . LEU A 1 100 ? 4.870 3.361 -22.467 1.00 79.50 100 LEU A C 1
ATOM 736 O O . LEU A 1 100 ? 4.973 2.455 -23.287 1.00 79.50 100 LEU A O 1
ATOM 740 N N . PHE A 1 101 ? 3.903 4.281 -22.534 1.00 80.88 101 PHE A N 1
ATOM 741 C CA . PHE A 1 101 ? 2.867 4.282 -23.573 1.00 80.88 101 PHE A CA 1
ATOM 742 C C . PHE A 1 101 ? 3.347 4.835 -24.918 1.00 80.88 101 PHE A C 1
ATOM 744 O O . PHE A 1 101 ? 2.843 4.417 -25.956 1.00 80.88 101 PHE A O 1
ATOM 751 N N . SER A 1 102 ? 4.322 5.748 -24.921 1.00 81.75 102 SER A N 1
ATOM 752 C CA . SER A 1 102 ? 4.904 6.303 -26.148 1.00 81.75 102 SER A CA 1
ATOM 753 C C . SER A 1 102 ? 5.988 5.419 -26.773 1.00 81.75 102 SER A C 1
ATOM 755 O O . SER A 1 102 ? 6.521 5.769 -27.823 1.00 81.75 102 SER A O 1
ATOM 757 N N . GLY A 1 103 ? 6.338 4.295 -26.137 1.00 72.69 103 GLY A N 1
ATOM 758 C CA . GLY A 1 103 ? 7.407 3.407 -26.598 1.00 72.69 103 GLY A CA 1
ATOM 759 C C . GLY A 1 103 ? 8.806 4.016 -26.476 1.00 72.69 103 GLY A C 1
ATOM 760 O O . GLY A 1 103 ? 9.737 3.548 -27.130 1.00 72.69 103 GLY A O 1
ATOM 761 N N . ALA A 1 104 ? 8.970 5.062 -25.661 1.00 77.62 104 ALA A N 1
ATOM 762 C CA . ALA A 1 104 ? 10.277 5.650 -25.410 1.00 77.62 104 ALA A CA 1
ATOM 763 C C . ALA A 1 104 ? 11.210 4.614 -24.749 1.00 77.62 104 ALA A C 1
ATOM 765 O O . ALA A 1 104 ? 10.744 3.770 -23.977 1.00 77.62 104 ALA A O 1
ATOM 766 N N . PRO A 1 105 ? 12.527 4.665 -25.021 1.00 74.31 105 PRO A N 1
ATOM 767 C CA . PRO A 1 105 ? 13.469 3.711 -24.455 1.00 74.31 105 PRO A CA 1
ATOM 768 C C . PRO A 1 105 ? 13.449 3.787 -22.923 1.00 74.31 105 PRO A C 1
ATOM 770 O O . PRO A 1 105 ? 13.796 4.801 -22.318 1.00 74.31 105 PRO A O 1
ATOM 773 N N . LEU A 1 106 ? 13.014 2.692 -22.300 1.00 77.50 106 LEU A N 1
ATOM 774 C CA . LEU A 1 106 ? 13.016 2.484 -20.858 1.00 77.50 106 LEU A CA 1
ATOM 775 C C . LEU A 1 106 ? 13.874 1.261 -20.556 1.00 77.50 106 LEU A C 1
ATOM 777 O O . LEU A 1 106 ? 13.621 0.189 -21.096 1.00 77.50 106 LEU A O 1
ATOM 781 N N . ASP A 1 107 ? 14.817 1.391 -19.623 1.00 77.12 107 ASP A N 1
ATOM 782 C CA . ASP A 1 107 ? 15.695 0.276 -19.236 1.00 77.12 107 ASP A CA 1
ATOM 783 C C . ASP A 1 107 ? 14.914 -0.933 -18.694 1.00 77.12 107 ASP A C 1
ATOM 785 O O . ASP A 1 107 ? 15.346 -2.077 -18.817 1.00 77.12 107 ASP A O 1
ATOM 789 N N . ARG A 1 108 ? 13.776 -0.685 -18.024 1.00 78.25 108 ARG A N 1
ATOM 790 C CA . ARG A 1 108 ? 12.960 -1.713 -17.349 1.00 78.25 108 ARG A CA 1
ATOM 791 C C . ARG A 1 108 ? 11.456 -1.403 -17.429 1.00 78.25 108 ARG A C 1
ATOM 793 O O . ARG A 1 108 ? 10.860 -1.019 -16.417 1.00 78.25 108 ARG A O 1
ATOM 800 N N . PRO A 1 109 ? 10.809 -1.579 -18.594 1.00 82.06 109 PRO A N 1
ATOM 801 C CA . PRO A 1 109 ? 9.406 -1.201 -18.801 1.00 82.06 109 PRO A CA 1
ATOM 802 C C . PRO A 1 109 ? 8.438 -1.979 -17.896 1.00 82.06 109 PRO A C 1
ATOM 804 O O . PRO A 1 109 ? 7.514 -1.400 -17.327 1.00 82.06 109 PRO A O 1
ATOM 807 N N . ALA A 1 110 ? 8.691 -3.270 -17.663 1.00 82.31 110 ALA A N 1
ATOM 808 C CA . ALA A 1 110 ? 7.850 -4.091 -16.792 1.00 82.31 110 ALA A CA 1
ATOM 809 C C . ALA A 1 110 ? 7.912 -3.672 -15.309 1.00 82.31 110 ALA A C 1
ATOM 811 O O . ALA A 1 110 ? 6.907 -3.729 -14.595 1.00 82.31 110 ALA A O 1
ATOM 812 N N . ALA A 1 111 ? 9.075 -3.201 -14.845 1.00 83.00 111 ALA A N 1
ATOM 813 C CA . ALA A 1 111 ? 9.219 -2.667 -13.492 1.00 83.00 111 ALA A CA 1
ATOM 814 C C . ALA A 1 111 ? 8.430 -1.360 -13.335 1.00 83.00 111 ALA A C 1
ATOM 816 O O . ALA A 1 111 ? 7.744 -1.184 -12.331 1.00 83.00 111 ALA A O 1
ATOM 817 N N . VAL A 1 112 ? 8.463 -0.487 -14.351 1.00 86.19 112 VAL A N 1
ATOM 818 C CA . VAL A 1 112 ? 7.652 0.742 -14.389 1.00 86.19 112 VAL A CA 1
ATOM 819 C C . VAL A 1 112 ? 6.161 0.392 -14.331 1.00 86.19 112 VAL A C 1
ATOM 821 O O . VAL A 1 112 ? 5.456 0.877 -13.447 1.00 86.19 112 VAL A O 1
ATOM 824 N N . ALA A 1 113 ? 5.683 -0.525 -15.176 1.00 87.12 113 ALA A N 1
ATOM 825 C CA . ALA A 1 113 ? 4.283 -0.960 -15.156 1.00 87.12 113 ALA A CA 1
ATOM 826 C C . ALA A 1 113 ? 3.851 -1.479 -13.770 1.00 87.12 113 ALA A C 1
ATOM 828 O O . ALA A 1 113 ? 2.872 -1.004 -13.195 1.00 87.12 113 ALA A O 1
ATOM 829 N N . THR A 1 114 ? 4.633 -2.389 -13.184 1.00 87.81 114 THR A N 1
ATOM 830 C CA . THR A 1 114 ? 4.343 -2.983 -11.867 1.00 87.81 114 THR A CA 1
ATOM 831 C C . THR A 1 114 ? 4.328 -1.929 -10.756 1.00 87.81 114 THR A C 1
ATOM 833 O O . THR A 1 114 ? 3.417 -1.900 -9.927 1.00 87.81 114 THR A O 1
ATOM 836 N N . GLN A 1 115 ? 5.306 -1.018 -10.751 1.00 88.69 115 GLN A N 1
ATOM 837 C CA . GLN A 1 115 ? 5.378 0.069 -9.773 1.00 88.69 115 GLN A CA 1
ATOM 838 C C . GLN A 1 115 ? 4.238 1.075 -9.939 1.00 88.69 115 GLN A C 1
ATOM 840 O O . GLN A 1 115 ? 3.749 1.601 -8.946 1.00 88.69 115 GLN A O 1
ATOM 845 N N . ALA A 1 116 ? 3.784 1.331 -11.165 1.00 89.69 116 ALA A N 1
ATOM 846 C CA . ALA A 1 116 ? 2.649 2.212 -11.404 1.00 89.69 116 ALA A CA 1
ATOM 847 C C . ALA A 1 116 ? 1.346 1.615 -10.850 1.00 89.69 116 ALA A C 1
ATOM 849 O O . ALA A 1 116 ? 0.601 2.310 -10.161 1.00 89.69 116 ALA A O 1
ATOM 850 N N . VAL A 1 117 ? 1.108 0.315 -11.068 1.00 91.06 117 VAL A N 1
ATOM 851 C CA . VAL A 1 117 ? -0.041 -0.392 -10.475 1.00 91.06 117 VAL A CA 1
ATOM 852 C C . VAL A 1 117 ? 0.036 -0.363 -8.947 1.00 91.06 117 VAL A C 1
ATOM 854 O O . VAL A 1 117 ? -0.948 -0.033 -8.285 1.00 91.06 117 VAL A O 1
ATOM 857 N N . MET A 1 118 ? 1.215 -0.633 -8.378 1.00 92.88 118 MET A N 1
ATOM 858 C CA . MET A 1 118 ? 1.436 -0.538 -6.934 1.00 92.88 118 MET A CA 1
ATOM 859 C C . MET A 1 118 ? 1.140 0.874 -6.403 1.00 92.88 118 MET A C 1
ATOM 861 O O . MET A 1 118 ? 0.471 1.001 -5.380 1.00 92.88 118 MET A O 1
ATOM 865 N N . ALA A 1 119 ? 1.571 1.928 -7.102 1.00 91.94 119 ALA A N 1
ATOM 866 C CA . ALA A 1 119 ? 1.309 3.312 -6.708 1.00 91.94 119 ALA A CA 1
ATOM 867 C C . ALA A 1 119 ? -0.195 3.615 -6.647 1.00 91.94 119 ALA A C 1
ATOM 869 O O . ALA A 1 119 ? -0.668 4.182 -5.661 1.00 91.94 119 ALA A O 1
ATOM 870 N N . VAL A 1 120 ? -0.957 3.192 -7.662 1.00 93.00 120 VAL A N 1
ATOM 871 C CA . VAL A 1 120 ? -2.418 3.363 -7.694 1.00 93.00 120 VAL A CA 1
ATOM 872 C C . VAL A 1 120 ? -3.079 2.622 -6.532 1.00 93.00 120 VAL A C 1
ATOM 874 O O . VAL A 1 120 ? -3.892 3.205 -5.815 1.00 93.00 120 VAL A O 1
ATOM 877 N N . LEU A 1 121 ? -2.692 1.368 -6.285 1.00 93.06 121 LEU A N 1
ATOM 878 C CA . LEU A 1 121 ? -3.210 0.595 -5.154 1.00 93.06 121 LEU A CA 1
ATOM 879 C C . LEU A 1 121 ? -2.883 1.250 -3.806 1.00 93.06 121 LEU A C 1
ATOM 881 O O . LEU A 1 121 ? -3.746 1.280 -2.930 1.00 93.06 121 LEU A O 1
ATOM 885 N N . CYS A 1 122 ? -1.684 1.818 -3.641 1.00 92.12 122 CYS A N 1
ATOM 886 C CA . CYS A 1 122 ? -1.314 2.558 -2.434 1.00 92.12 122 CYS A CA 1
ATOM 887 C C . CYS A 1 122 ? -2.198 3.795 -2.229 1.00 92.12 122 CYS A C 1
ATOM 889 O O . CYS A 1 122 ? -2.660 4.016 -1.112 1.00 92.12 122 CYS A O 1
ATOM 891 N N . ILE A 1 123 ? -2.491 4.570 -3.281 1.00 92.81 123 ILE A N 1
ATOM 892 C CA . ILE A 1 123 ? -3.406 5.724 -3.187 1.00 92.81 123 ILE A CA 1
ATOM 893 C C . ILE A 1 123 ? -4.787 5.270 -2.706 1.00 92.81 123 ILE A C 1
ATOM 895 O O . ILE A 1 123 ? -5.331 5.843 -1.760 1.00 92.81 123 ILE A O 1
ATOM 899 N N . VAL A 1 124 ? -5.342 4.225 -3.331 1.00 93.94 124 VAL A N 1
ATOM 900 C CA . VAL A 1 124 ? -6.656 3.683 -2.955 1.00 93.94 124 VAL A CA 1
ATOM 901 C C . VAL A 1 124 ? -6.637 3.216 -1.501 1.00 93.94 124 VAL A C 1
ATOM 903 O O . VAL A 1 124 ? -7.524 3.571 -0.727 1.00 93.94 124 VAL A O 1
ATOM 906 N N . PHE A 1 125 ? -5.607 2.473 -1.100 1.00 91.25 125 PHE A N 1
ATOM 907 C CA . PHE A 1 125 ? -5.448 1.993 0.268 1.00 91.25 125 PHE A CA 1
ATOM 908 C C . PHE A 1 125 ? -5.401 3.140 1.289 1.00 91.25 125 PHE A C 1
ATOM 910 O O . PHE A 1 125 ? -6.153 3.122 2.263 1.00 91.25 125 PHE A O 1
ATOM 917 N N . ILE A 1 126 ? -4.587 4.173 1.045 1.00 91.94 126 ILE A N 1
ATOM 918 C CA . ILE A 1 126 ? -4.493 5.355 1.916 1.00 91.94 126 ILE A CA 1
ATOM 919 C C . ILE A 1 126 ? -5.859 6.042 2.032 1.00 91.94 126 ILE A C 1
ATOM 921 O O . ILE A 1 126 ? -6.290 6.360 3.142 1.00 91.94 126 ILE A O 1
ATOM 925 N N . ALA A 1 127 ? -6.570 6.233 0.916 1.00 92.19 127 ALA A N 1
ATOM 926 C CA . ALA A 1 127 ? -7.894 6.851 0.917 1.00 92.19 127 ALA A CA 1
ATOM 927 C C . ALA A 1 127 ? -8.903 6.051 1.762 1.00 92.19 127 ALA A C 1
ATOM 929 O O . ALA A 1 127 ? -9.660 6.632 2.546 1.00 92.19 127 ALA A O 1
ATOM 930 N N . LEU A 1 128 ? -8.879 4.718 1.662 1.00 89.56 128 LEU A N 1
ATOM 931 C CA . LEU A 1 128 ? -9.711 3.826 2.474 1.00 89.56 128 LEU A CA 1
ATOM 932 C C . LEU A 1 128 ? -9.340 3.884 3.963 1.00 89.56 128 LEU A C 1
ATOM 934 O O . LEU A 1 128 ? -10.238 3.912 4.809 1.00 89.56 128 LEU A O 1
ATOM 938 N N . CYS A 1 129 ? -8.048 3.968 4.297 1.00 87.12 129 CYS A N 1
ATOM 939 C CA . CYS A 1 129 ? -7.594 4.150 5.676 1.00 87.12 129 CYS A CA 1
ATOM 940 C C . CYS A 1 129 ? -8.083 5.478 6.268 1.00 87.12 129 CYS A C 1
ATOM 942 O O . CYS A 1 129 ? -8.637 5.496 7.368 1.00 87.12 129 CYS A O 1
ATOM 944 N N . VAL A 1 130 ? -7.935 6.581 5.527 1.00 88.94 130 VAL A N 1
ATOM 945 C CA . VAL A 1 130 ? -8.403 7.911 5.947 1.00 88.94 130 VAL A CA 1
ATOM 946 C C . VAL A 1 130 ? -9.917 7.913 6.143 1.00 88.94 130 VAL A C 1
ATOM 948 O O . VAL A 1 130 ? -10.396 8.388 7.174 1.00 88.94 130 VAL A O 1
ATOM 951 N N . LYS A 1 131 ? -10.676 7.330 5.205 1.00 88.25 131 LYS A N 1
ATOM 952 C CA . LYS A 1 131 ? -12.132 7.192 5.331 1.00 88.25 131 LYS A CA 1
ATOM 953 C C . LYS A 1 131 ? -12.508 6.440 6.607 1.00 88.25 131 LYS A C 1
ATOM 955 O O . LYS A 1 131 ? -13.322 6.931 7.382 1.00 88.25 131 LYS A O 1
ATOM 960 N N . SER A 1 132 ? -11.859 5.309 6.874 1.00 84.19 132 SER A N 1
ATOM 961 C CA . SER A 1 132 ? -12.137 4.525 8.076 1.00 84.19 132 SER A CA 1
ATOM 962 C C . SER A 1 132 ? -11.800 5.281 9.372 1.00 84.19 132 SER A C 1
ATOM 964 O O . SER A 1 132 ? -12.558 5.221 10.342 1.00 84.19 132 SER A O 1
ATOM 966 N N . PHE A 1 133 ? -10.725 6.080 9.396 1.00 85.56 133 PHE A N 1
ATOM 967 C CA . PHE A 1 133 ? -10.429 6.957 10.536 1.00 85.56 133 PHE A CA 1
ATOM 968 C C . PHE A 1 133 ? -11.494 8.036 10.749 1.00 85.56 133 PHE A C 1
ATOM 970 O O . PHE A 1 133 ? -11.860 8.322 11.893 1.00 85.56 133 PHE A O 1
ATOM 977 N N . ILE A 1 134 ? -11.992 8.642 9.669 1.00 86.81 134 ILE A N 1
ATOM 978 C CA . ILE A 1 134 ? -13.063 9.642 9.728 1.00 86.81 134 ILE A CA 1
ATOM 979 C C . ILE A 1 134 ? -14.351 9.003 10.251 1.00 86.81 134 ILE A C 1
ATOM 981 O O . ILE A 1 134 ? -14.966 9.554 11.165 1.00 86.81 134 ILE A O 1
ATOM 985 N N . ASP A 1 135 ? -14.725 7.832 9.738 1.00 84.31 135 ASP A N 1
ATOM 986 C CA . ASP A 1 135 ? -15.927 7.107 10.155 1.00 84.31 135 ASP A CA 1
ATOM 987 C C . ASP A 1 135 ? -15.851 6.718 11.640 1.00 84.31 135 ASP A C 1
ATOM 989 O O . ASP A 1 135 ? -16.784 6.976 12.402 1.00 84.31 135 ASP A O 1
ATOM 993 N N . ALA A 1 136 ? -14.694 6.231 12.103 1.00 82.50 136 ALA A N 1
ATOM 994 C CA . ALA A 1 136 ? -14.458 5.937 13.517 1.00 82.50 136 ALA A CA 1
ATOM 995 C C . ALA A 1 136 ? -14.543 7.186 14.417 1.00 82.50 136 ALA A C 1
ATOM 997 O O . ALA A 1 136 ? -14.943 7.090 15.579 1.00 82.50 136 ALA A O 1
ATOM 998 N N . ARG A 1 137 ? -14.174 8.372 13.909 1.00 81.56 137 ARG A N 1
ATOM 999 C CA . ARG A 1 137 ? -14.329 9.646 14.635 1.00 81.56 137 ARG A CA 1
ATOM 1000 C C . ARG A 1 137 ? -15.773 10.133 14.646 1.00 81.56 137 ARG A C 1
ATOM 1002 O O . ARG A 1 137 ? -16.206 10.671 15.659 1.00 81.56 137 ARG A O 1
ATOM 1009 N N . ARG A 1 138 ? -16.510 9.958 13.549 1.00 81.31 138 ARG A N 1
ATOM 1010 C CA . ARG A 1 138 ? -17.927 10.338 13.441 1.00 81.31 138 ARG A CA 1
ATOM 1011 C C . ARG A 1 138 ? -18.808 9.477 14.340 1.00 81.31 138 ARG A C 1
ATOM 1013 O O . ARG A 1 138 ? -19.620 10.029 15.069 1.00 81.31 138 ARG A O 1
ATOM 1020 N N . GLY A 1 139 ? -18.569 8.165 14.386 1.00 69.88 139 GLY A N 1
ATOM 1021 C CA . GLY A 1 139 ? -19.295 7.248 15.272 1.00 69.88 139 GLY A CA 1
ATOM 1022 C C . GLY A 1 139 ? -19.113 7.545 16.765 1.00 69.88 139 GLY A C 1
ATOM 1023 O O . GLY A 1 139 ? -19.991 7.236 17.557 1.00 69.88 139 GLY A O 1
ATOM 1024 N N . LYS A 1 140 ? -18.015 8.206 17.156 1.00 60.09 140 LYS A N 1
ATOM 1025 C CA . LYS A 1 140 ? -17.789 8.669 18.537 1.00 60.09 140 LYS A CA 1
ATOM 1026 C C . LYS A 1 140 ? -18.490 9.976 18.899 1.00 60.09 140 LYS A C 1
ATOM 1028 O O . LYS A 1 140 ? -18.553 10.289 20.075 1.00 60.09 140 LYS A O 1
ATOM 1033 N N . LYS A 1 141 ? -18.945 10.754 17.913 1.00 49.94 141 LYS A N 1
ATOM 1034 C CA . LYS A 1 141 ? -19.677 12.014 18.133 1.00 49.94 141 LYS A CA 1
ATOM 1035 C C . LYS A 1 141 ? -21.199 11.817 18.185 1.00 49.94 141 LY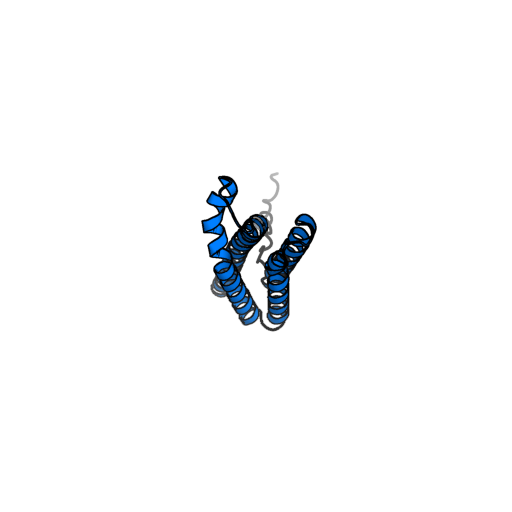S A C 1
ATOM 1037 O O . LYS A 1 141 ? -21.915 12.793 18.358 1.00 49.94 141 LYS A O 1
ATOM 1042 N N . ALA A 1 142 ? -21.674 10.592 17.957 1.00 39.78 142 ALA A N 1
ATOM 1043 C CA . ALA A 1 142 ? -23.092 10.223 17.927 1.00 39.78 142 ALA A CA 1
ATOM 1044 C C . ALA A 1 142 ? -23.578 9.561 19.236 1.00 39.78 142 ALA A C 1
ATOM 1046 O O . ALA A 1 142 ? -24.648 8.960 19.252 1.00 39.78 142 ALA A O 1
ATOM 1047 N N . TRP A 1 143 ? -22.779 9.666 20.299 1.00 34.16 143 TRP A N 1
ATOM 1048 C CA . TRP A 1 143 ? -23.073 9.283 21.682 1.00 34.16 143 TRP A CA 1
ATOM 1049 C C . TRP A 1 143 ? -22.728 10.470 22.579 1.00 34.16 143 TRP A C 1
ATOM 1051 O O . TRP A 1 143 ? -23.329 10.565 23.667 1.00 34.16 143 TRP A O 1
#

Foldseek 3Di:
DDDDDDPPVVPDPPPVPPLPQLLVLLLVQLVVLLCLLVVLCVVVVVPDPLSCVSNVLSVQSNVLSVVCVVPVVRSLVSNLVSLVVLLVVLVVLVVCVVCLVVVNDDPCSSSSVSSVVSNVSSVVSNVVSVVSVVVVVVVVVVD

pLDDT: mean 80.75, std 13.07, range [34.16, 95.19]

Radius of gyration: 21.12 Å; chains: 1; bounding box: 79×27×48 Å